Protein AF-A0A537JLM2-F1 (afdb_monomer)

Mean predicted aligned error: 5.1 Å

pLDDT: mean 91.98, std 9.98, range [52.53, 98.38]

Secondary structure (DSSP, 8-state):
-EEEEEETTEEEEEEE--TGGGGSTTHHHHHHHHHHHHTHHHHHH-SSPEEEEEE--S--------

Radius of gyration: 14.87 Å; Cα contacts (8 Å, |Δi|>4): 70; chains: 1; bounding box: 28×43×35 Å

Foldseek 3Di:
DWKWKDFVPDTDDTHDDDPVQVVPPCSVVVVVVVVCVVCVVVQVPGPGHMDIDDDDPDDDPDPPDD

Nearest PDB structures (foldseek):
  2e8j-assembly1_A  TM=3.842E-01  e=3.955E+00  Homo sapiens
  7f8f-assembly1_A-2  TM=3.665E-01  e=3.955E+00  Candidatus Odinarchaeum yellowstonii

Structure (mmCIF, N/CA/C/O backbone):
data_AF-A0A537JLM2-F1
#
_entry.id   AF-A0A537JLM2-F1
#
loop_
_atom_site.group_PDB
_atom_site.id
_atom_site.type_symbol
_atom_site.label_atom_id
_atom_site.label_alt_id
_atom_site.label_comp_id
_atom_site.label_asym_id
_atom_site.label_entity_id
_atom_site.label_seq_id
_atom_site.pdbx_PDB_ins_code
_atom_site.Cartn_x
_atom_site.Cartn_y
_atom_site.Cartn_z
_atom_site.occupancy
_atom_site.B_iso_or_equiv
_atom_site.auth_seq_id
_atom_site.auth_comp_id
_atom_site.auth_asym_id
_atom_site.auth_atom_id
_atom_site.pdbx_PDB_model_num
ATOM 1 N N . MET A 1 1 ? 4.462 -5.607 -13.098 1.00 92.38 1 MET A N 1
ATOM 2 C CA . MET A 1 1 ? 4.310 -5.777 -11.631 1.00 92.38 1 MET A CA 1
ATOM 3 C C . MET A 1 1 ? 3.321 -4.765 -11.062 1.00 92.38 1 MET A C 1
ATOM 5 O O . MET A 1 1 ? 3.099 -3.726 -11.677 1.00 92.38 1 MET A O 1
ATOM 9 N N . LYS A 1 2 ? 2.716 -5.060 -9.908 1.00 95.38 2 LYS A N 1
ATOM 10 C CA . LYS A 1 2 ? 1.753 -4.198 -9.209 1.00 95.38 2 LYS A CA 1
ATOM 11 C C . LYS A 1 2 ? 2.019 -4.191 -7.700 1.00 95.38 2 LYS A C 1
ATOM 13 O O . LYS A 1 2 ? 2.404 -5.219 -7.151 1.00 95.38 2 LYS A O 1
ATOM 18 N N . LEU A 1 3 ? 1.798 -3.051 -7.048 1.00 97.06 3 LEU A N 1
ATOM 19 C CA . LEU A 1 3 ? 1.678 -2.925 -5.595 1.00 97.06 3 LEU A CA 1
ATOM 20 C C . LEU A 1 3 ? 0.201 -3.022 -5.233 1.00 97.06 3 LEU A C 1
ATOM 22 O O . LEU A 1 3 ? -0.582 -2.163 -5.624 1.00 97.06 3 LEU A O 1
ATOM 26 N N . MET A 1 4 ? -0.167 -4.043 -4.481 1.00 97.62 4 MET A N 1
ATOM 27 C CA . MET A 1 4 ? -1.528 -4.276 -4.023 1.00 97.62 4 MET A CA 1
ATOM 28 C C . MET A 1 4 ? -1.619 -3.906 -2.549 1.00 97.62 4 MET A C 1
ATOM 30 O O . MET A 1 4 ? -0.766 -4.322 -1.766 1.00 97.62 4 MET A O 1
ATOM 34 N N . MET A 1 5 ? -2.614 -3.100 -2.192 1.00 98.12 5 MET A N 1
ATOM 35 C CA . MET A 1 5 ? -2.948 -2.771 -0.812 1.00 98.12 5 MET A CA 1
ATOM 36 C C . MET A 1 5 ? -4.175 -3.568 -0.393 1.00 98.12 5 MET A C 1
ATOM 38 O O . MET A 1 5 ? -5.199 -3.512 -1.071 1.00 98.12 5 MET A O 1
ATOM 42 N N . TYR A 1 6 ? -4.068 -4.251 0.737 1.00 98.12 6 TYR A N 1
ATOM 43 C CA . TYR A 1 6 ? -5.155 -4.986 1.364 1.00 9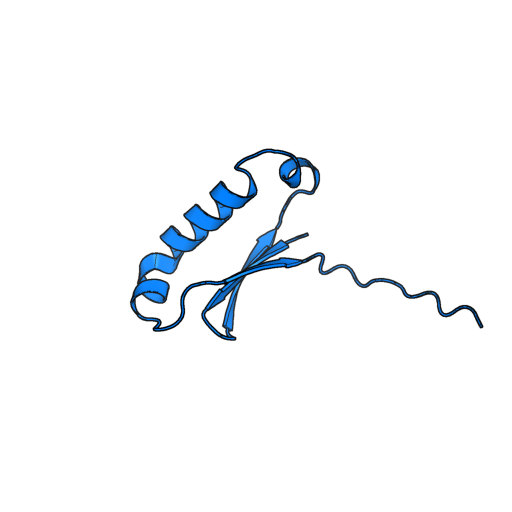8.12 6 TYR A CA 1
ATOM 44 C C . TYR A 1 6 ? -5.480 -4.387 2.726 1.00 98.12 6 TYR A C 1
ATOM 46 O O . TYR A 1 6 ? -4.606 -3.808 3.372 1.00 98.12 6 TYR A O 1
ATOM 54 N N . ILE A 1 7 ? -6.724 -4.533 3.166 1.00 97.38 7 ILE A N 1
ATOM 55 C CA . ILE A 1 7 ? -7.133 -4.332 4.558 1.00 97.38 7 ILE A CA 1
ATOM 56 C C . ILE A 1 7 ? -7.899 -5.596 4.947 1.00 97.38 7 ILE A C 1
ATOM 58 O O . ILE A 1 7 ? -8.969 -5.864 4.405 1.00 97.38 7 ILE A O 1
ATOM 62 N N . GLY A 1 8 ? -7.313 -6.419 5.818 1.00 94.69 8 GLY A N 1
ATOM 63 C CA . GLY A 1 8 ? -7.784 -7.790 6.004 1.00 94.69 8 GLY A CA 1
ATOM 64 C C . GLY A 1 8 ? -7.698 -8.577 4.691 1.00 94.69 8 GLY A C 1
ATOM 65 O O . GLY A 1 8 ? -6.665 -8.568 4.027 1.00 94.69 8 GLY A O 1
ATOM 66 N N . ASN A 1 9 ? -8.796 -9.220 4.289 1.00 95.19 9 ASN A N 1
ATOM 67 C CA . ASN A 1 9 ? -8.858 -10.006 3.049 1.00 95.19 9 ASN A CA 1
ATOM 68 C C . ASN A 1 9 ? -9.290 -9.188 1.821 1.00 95.19 9 ASN A C 1
ATOM 70 O O . ASN A 1 9 ? -9.312 -9.717 0.707 1.00 95.19 9 ASN A O 1
ATOM 74 N N . ASP A 1 10 ? -9.620 -7.911 2.009 1.00 95.75 10 ASP A N 1
ATOM 75 C CA . ASP A 1 10 ? -10.169 -7.076 0.951 1.00 95.75 10 ASP A CA 1
ATOM 76 C C . ASP A 1 10 ? -9.056 -6.362 0.192 1.00 95.75 10 ASP A C 1
ATOM 78 O O . ASP A 1 10 ? -8.237 -5.640 0.768 1.00 95.75 10 ASP A O 1
ATOM 82 N N . LEU A 1 11 ? -9.038 -6.548 -1.129 1.00 96.94 11 LEU A N 1
ATOM 83 C CA . LEU A 1 11 ? -8.176 -5.784 -2.022 1.00 96.94 11 LEU A CA 1
ATOM 84 C C . LEU A 1 11 ? -8.724 -4.362 -2.161 1.00 96.94 11 LEU A C 1
ATOM 86 O O . LEU A 1 11 ? -9.783 -4.159 -2.750 1.00 96.94 11 LEU A O 1
ATOM 90 N N . ILE A 1 12 ? -7.962 -3.380 -1.687 1.00 97.75 12 ILE A N 1
ATOM 91 C CA . ILE A 1 12 ? -8.347 -1.967 -1.732 1.00 97.75 12 ILE A CA 1
ATOM 92 C C . ILE A 1 12 ? -7.931 -1.319 -3.053 1.00 97.75 12 ILE A C 1
ATOM 94 O O . ILE A 1 12 ? -8.743 -0.687 -3.724 1.00 97.75 12 ILE A O 1
ATOM 98 N N . GLU A 1 13 ? -6.665 -1.467 -3.450 1.00 97.88 13 GLU A N 1
ATOM 99 C CA . GLU A 1 13 ? -6.166 -0.915 -4.714 1.00 97.88 13 GLU A CA 1
ATOM 100 C C . GLU A 1 13 ? -4.935 -1.675 -5.218 1.00 97.88 13 GLU A C 1
ATOM 102 O O . GLU A 1 13 ? -4.109 -2.146 -4.435 1.00 97.88 13 GLU A O 1
ATOM 107 N N . ALA A 1 14 ? -4.788 -1.756 -6.544 1.00 97.19 14 ALA A N 1
ATOM 108 C CA . ALA A 1 14 ? -3.617 -2.309 -7.215 1.00 97.19 14 ALA A CA 1
ATOM 109 C C . ALA A 1 14 ? -2.956 -1.250 -8.113 1.00 97.19 14 ALA A C 1
ATOM 111 O O . ALA A 1 14 ? -3.459 -0.925 -9.188 1.00 97.19 14 ALA A O 1
ATOM 112 N N . VAL A 1 15 ? -1.797 -0.746 -7.695 1.00 96.31 15 VAL A N 1
ATOM 113 C CA . VAL A 1 15 ? -1.045 0.300 -8.398 1.00 96.31 15 VAL A CA 1
ATOM 114 C C . VAL A 1 15 ? 0.008 -0.328 -9.316 1.00 96.31 15 VAL A C 1
ATOM 116 O O . VAL A 1 15 ? 0.785 -1.165 -8.850 1.00 96.31 15 VAL A O 1
ATOM 119 N N . PRO A 1 16 ? 0.090 0.044 -10.606 1.00 95.75 16 PRO A N 1
ATOM 120 C CA . PRO A 1 16 ? 1.145 -0.447 -11.487 1.00 95.75 16 PRO A CA 1
ATOM 121 C C . PRO A 1 16 ? 2.525 0.028 -11.016 1.00 95.75 16 PRO A C 1
ATOM 123 O O . PRO A 1 16 ? 2.705 1.183 -10.634 1.00 95.75 16 PRO A O 1
ATOM 126 N N . LEU A 1 17 ? 3.509 -0.869 -11.065 1.00 94.88 17 LEU A N 1
ATOM 127 C CA . LEU A 1 17 ? 4.904 -0.573 -10.747 1.00 94.88 17 LEU A CA 1
ATOM 128 C C . LEU A 1 17 ? 5.780 -0.756 -11.984 1.00 94.88 17 LEU A C 1
ATOM 130 O O . LEU A 1 17 ? 5.616 -1.728 -12.726 1.00 94.88 17 LEU A O 1
ATOM 134 N N . GLN A 1 18 ? 6.753 0.138 -12.141 1.00 93.44 18 GLN A N 1
ATOM 135 C CA . GLN A 1 18 ? 7.838 -0.005 -13.109 1.00 93.44 18 GLN A CA 1
ATOM 136 C C . GLN A 1 18 ? 8.962 -0.824 -12.478 1.00 93.44 18 GLN A C 1
ATOM 138 O O . GLN A 1 18 ? 9.361 -0.573 -11.336 1.00 93.44 18 GLN A O 1
ATOM 143 N N . GLN A 1 19 ? 9.464 -1.813 -13.212 1.00 89.44 19 GLN A N 1
ATOM 144 C CA . GLN A 1 19 ? 10.471 -2.746 -12.709 1.00 89.44 19 GLN A CA 1
ATOM 145 C C . GLN A 1 19 ? 11.797 -2.037 -12.412 1.00 89.44 19 GLN A C 1
ATOM 147 O O . GLN A 1 19 ? 12.466 -2.343 -11.426 1.00 89.44 19 GLN A O 1
ATOM 152 N N . GLU A 1 20 ? 12.142 -1.039 -13.218 1.00 90.50 20 GLU A N 1
ATOM 153 C CA . GLU A 1 20 ? 13.354 -0.232 -13.096 1.00 90.50 20 GLU A CA 1
ATOM 154 C C . GLU A 1 20 ? 13.346 0.566 -11.785 1.00 90.50 20 GLU A C 1
ATOM 156 O O . GLU A 1 20 ? 14.364 0.665 -11.098 1.00 90.50 20 GLU A O 1
ATOM 161 N N . GLY A 1 21 ? 12.170 1.065 -11.390 1.00 88.75 21 GLY A N 1
ATOM 162 C CA . GLY A 1 21 ? 11.976 1.824 -10.156 1.00 88.75 21 GLY A CA 1
ATOM 163 C C . GLY A 1 21 ? 12.168 0.992 -8.887 1.00 88.75 21 GLY A C 1
ATOM 164 O O . GLY A 1 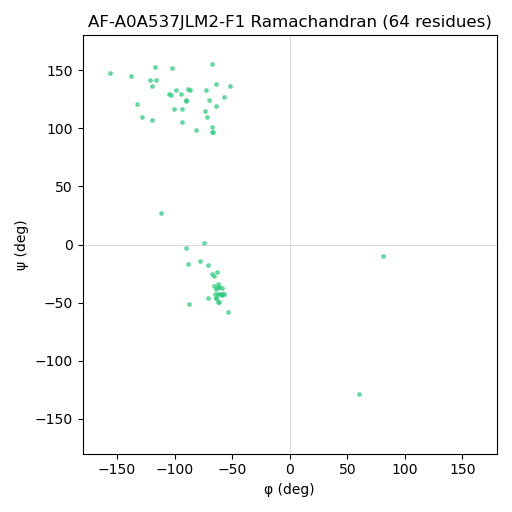21 ? 12.558 1.536 -7.858 1.00 88.75 21 GLY A O 1
ATOM 165 N N . LEU A 1 22 ? 11.981 -0.332 -8.939 1.00 89.12 22 LEU A N 1
ATOM 166 C CA . LEU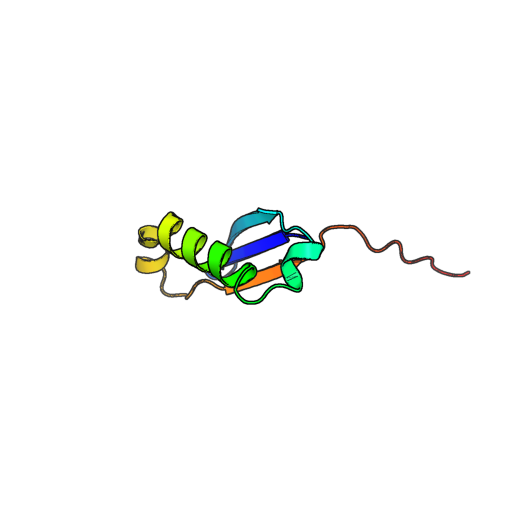 A 1 22 ? 12.136 -1.210 -7.768 1.00 89.12 22 LEU A CA 1
ATOM 167 C C . LEU A 1 22 ? 13.559 -1.234 -7.204 1.00 89.12 22 LEU A C 1
ATOM 169 O O . LEU A 1 22 ? 13.744 -1.536 -6.027 1.00 89.12 22 LEU A O 1
ATOM 173 N N . ARG A 1 23 ? 14.559 -0.909 -8.029 1.00 90.88 23 ARG A N 1
ATOM 174 C CA . ARG A 1 23 ? 15.965 -0.829 -7.608 1.00 90.88 23 ARG A CA 1
ATOM 175 C C . ARG A 1 23 ? 16.279 0.463 -6.855 1.00 90.88 23 ARG A C 1
ATOM 177 O O . ARG A 1 23 ? 17.333 0.560 -6.237 1.00 90.88 23 ARG A O 1
ATOM 184 N N . GLN A 1 24 ? 15.390 1.454 -6.919 1.00 94.50 24 GLN A N 1
ATOM 185 C CA . GLN A 1 24 ? 15.598 2.755 -6.304 1.00 94.50 24 GLN A CA 1
ATOM 186 C C . GLN A 1 24 ? 15.058 2.762 -4.866 1.00 94.50 24 GLN A C 1
ATOM 188 O O . GLN A 1 24 ? 13.862 2.516 -4.648 1.00 94.50 24 GLN A O 1
ATOM 193 N N . PRO A 1 25 ? 15.899 3.085 -3.867 1.00 94.31 25 PRO A N 1
ATOM 194 C CA . PRO A 1 25 ? 15.441 3.282 -2.500 1.00 94.31 25 PRO A CA 1
ATOM 195 C C . PRO A 1 25 ? 14.278 4.278 -2.435 1.00 94.31 25 PRO A C 1
ATOM 197 O O . PRO A 1 25 ? 14.275 5.316 -3.092 1.00 94.31 25 PRO A O 1
ATOM 200 N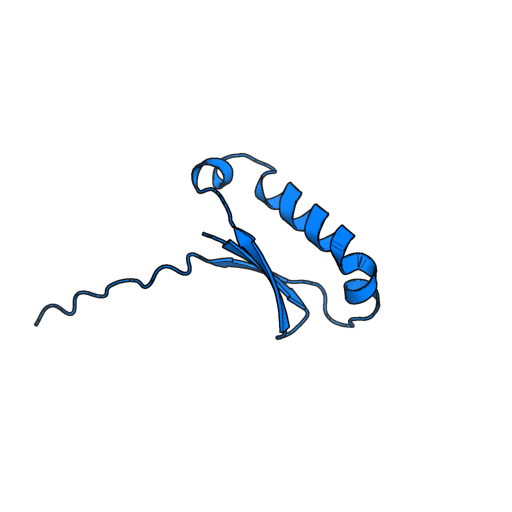 N . GLY A 1 26 ? 13.260 3.957 -1.639 1.00 95.31 26 GLY A N 1
ATOM 201 C CA . GLY A 1 26 ? 12.108 4.837 -1.428 1.00 95.31 26 GLY A CA 1
ATOM 202 C C . GLY A 1 26 ? 11.030 4.808 -2.518 1.00 95.31 26 GLY A C 1
ATOM 203 O O . GLY A 1 26 ? 9.936 5.313 -2.251 1.00 95.31 26 GLY A O 1
ATOM 204 N N . TYR A 1 27 ? 11.257 4.165 -3.673 1.00 96.38 27 TYR A N 1
ATOM 205 C CA . TYR A 1 27 ? 10.262 4.052 -4.751 1.00 96.38 27 TYR A CA 1
ATOM 206 C C . TYR A 1 27 ? 8.937 3.472 -4.238 1.00 96.38 27 TYR A C 1
ATOM 208 O O . TYR A 1 27 ? 7.914 4.155 -4.244 1.00 96.38 27 TYR A O 1
ATOM 216 N N . LEU A 1 28 ? 8.969 2.266 -3.657 1.00 96.12 28 LEU A N 1
ATOM 217 C CA . LEU A 1 28 ? 7.786 1.633 -3.057 1.00 96.12 28 LEU A CA 1
ATOM 218 C C . LEU A 1 28 ? 7.203 2.447 -1.895 1.00 96.12 28 LEU A C 1
ATOM 220 O O . LEU A 1 28 ? 5.986 2.518 -1.727 1.00 96.12 28 LEU A O 1
ATOM 224 N N . GLY A 1 29 ? 8.063 3.084 -1.097 1.00 97.06 29 GLY A N 1
ATOM 225 C CA . GLY A 1 29 ? 7.648 3.897 0.045 1.00 97.06 29 GLY A CA 1
ATOM 226 C C . GLY A 1 29 ? 6.795 5.101 -0.359 1.00 97.06 29 GLY A C 1
ATOM 227 O O . GLY A 1 29 ? 5.874 5.468 0.369 1.00 97.06 29 GLY A O 1
ATOM 228 N N . LYS A 1 30 ? 7.052 5.702 -1.529 1.00 97.31 30 LYS A N 1
ATOM 229 C CA . LYS A 1 30 ? 6.211 6.773 -2.088 1.00 97.31 30 LYS A CA 1
ATOM 230 C C . LYS A 1 30 ? 4.787 6.276 -2.343 1.00 97.31 30 LYS A C 1
ATOM 232 O O . LYS A 1 30 ? 3.843 6.887 -1.852 1.00 97.31 30 LYS A O 1
ATOM 237 N N . PHE A 1 31 ? 4.632 5.138 -3.019 1.00 97.69 31 PHE A N 1
ATOM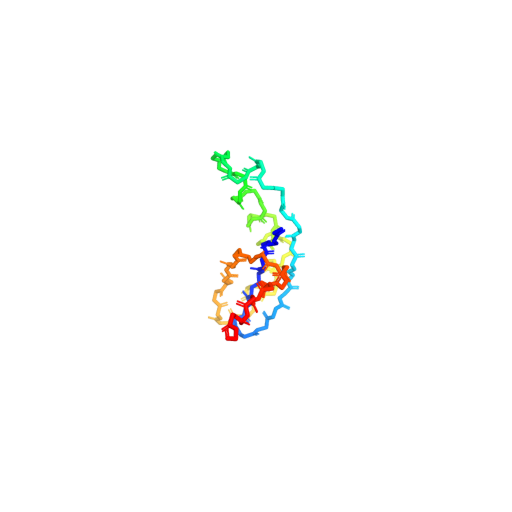 238 C CA . PHE A 1 31 ? 3.312 4.561 -3.292 1.00 97.69 31 PHE A CA 1
ATOM 239 C C . PHE A 1 31 ? 2.582 4.149 -2.012 1.00 97.69 31 PHE A C 1
ATOM 241 O O . PHE A 1 31 ? 1.426 4.517 -1.835 1.00 97.69 31 PHE A O 1
ATOM 248 N N . LYS A 1 32 ? 3.262 3.467 -1.078 1.00 97.62 32 LYS A N 1
ATOM 249 C CA . LYS A 1 32 ? 2.661 3.072 0.208 1.00 97.62 32 LYS A CA 1
ATOM 250 C C . LYS A 1 32 ? 2.157 4.280 1.004 1.00 97.62 32 LYS A C 1
ATOM 252 O O . LYS A 1 32 ? 1.061 4.227 1.550 1.00 97.62 32 LYS A O 1
ATOM 257 N N . ARG A 1 33 ? 2.926 5.376 1.061 1.00 98.31 33 ARG A N 1
ATOM 258 C CA . ARG A 1 33 ? 2.498 6.618 1.732 1.00 98.31 33 ARG A CA 1
ATOM 259 C C . ARG A 1 33 ? 1.293 7.249 1.044 1.00 98.31 33 ARG A C 1
ATOM 261 O O . ARG A 1 33 ? 0.328 7.573 1.725 1.00 98.31 33 ARG A O 1
ATOM 268 N N . ASN A 1 34 ? 1.321 7.353 -0.284 1.00 98.19 34 ASN A N 1
ATOM 269 C CA . ASN A 1 34 ? 0.203 7.900 -1.050 1.00 98.19 34 ASN A CA 1
ATOM 270 C C . ASN A 1 34 ? -1.084 7.095 -0.826 1.00 98.19 34 ASN A C 1
ATOM 272 O O . ASN A 1 34 ? -2.131 7.687 -0.603 1.00 98.19 34 ASN A O 1
ATOM 276 N N . LEU A 1 35 ? -0.997 5.763 -0.819 1.00 98.19 35 LEU A N 1
ATOM 277 C CA . LEU A 1 35 ? -2.140 4.884 -0.564 1.00 98.19 35 LEU A CA 1
ATOM 278 C C . LEU A 1 35 ? -2.678 5.034 0.865 1.00 98.19 35 LEU A C 1
ATOM 280 O O . LEU A 1 35 ? -3.884 5.149 1.055 1.00 98.19 35 LEU A O 1
ATOM 284 N N . LYS A 1 36 ? -1.795 5.124 1.869 1.00 98.06 36 LYS A N 1
ATOM 285 C CA . LYS A 1 36 ? -2.211 5.377 3.258 1.00 98.06 36 LYS A CA 1
ATOM 286 C C . LYS A 1 36 ? -2.908 6.725 3.440 1.00 98.06 36 LYS A C 1
ATOM 288 O O . LYS A 1 36 ? -3.835 6.810 4.230 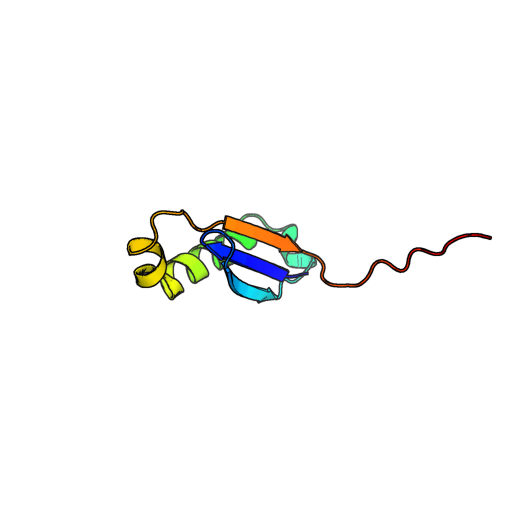1.00 98.06 36 LYS A O 1
ATOM 293 N N . ILE A 1 37 ? -2.465 7.763 2.728 1.00 98.38 37 ILE A N 1
ATOM 294 C CA . ILE A 1 37 ? -3.112 9.082 2.755 1.00 98.38 37 ILE A CA 1
ATOM 295 C C . ILE A 1 37 ? -4.459 9.026 2.027 1.00 98.38 37 ILE A C 1
ATOM 297 O O . ILE A 1 37 ? -5.452 9.502 2.563 1.00 98.38 37 ILE A O 1
ATOM 301 N N . LYS A 1 38 ? -4.505 8.410 0.837 1.00 98.38 38 LYS A N 1
ATOM 302 C CA . LYS A 1 38 ? -5.718 8.283 0.013 1.00 98.38 38 LYS A CA 1
ATOM 303 C C . LYS A 1 38 ? -6.847 7.547 0.739 1.00 98.38 38 LYS A C 1
ATOM 305 O O . LYS A 1 38 ? -8.002 7.918 0.580 1.00 98.38 38 LYS A O 1
ATOM 310 N N . TYR A 1 39 ? -6.510 6.526 1.525 1.00 98.00 39 TYR A N 1
ATOM 311 C CA . TYR A 1 39 ? -7.469 5.689 2.252 1.00 98.00 39 TYR A CA 1
ATOM 312 C C . TYR A 1 39 ? -7.388 5.871 3.772 1.00 98.00 39 TYR A C 1
ATOM 314 O O . TYR A 1 39 ? -7.696 4.943 4.516 1.00 98.00 39 TYR A O 1
ATOM 322 N N . SER A 1 40 ? -6.953 7.039 4.250 1.00 97.62 40 SER A N 1
ATOM 323 C CA . SER A 1 40 ? -6.738 7.299 5.680 1.00 97.62 40 SER A CA 1
ATOM 324 C C . SER A 1 40 ? -7.997 7.068 6.520 1.00 97.62 40 SER A C 1
ATOM 326 O O . SER A 1 40 ? -7.920 6.427 7.567 1.00 97.62 40 SER A O 1
ATOM 328 N N . GLU A 1 41 ? -9.155 7.520 6.034 1.00 97.44 41 GLU A N 1
ATOM 329 C CA . GLU A 1 41 ? -10.448 7.322 6.695 1.00 97.44 41 GLU A CA 1
ATOM 330 C C . GLU A 1 41 ? -10.798 5.835 6.803 1.00 97.44 41 GLU A C 1
ATOM 332 O O . GLU A 1 41 ? -11.078 5.350 7.899 1.00 97.44 41 GLU A O 1
ATOM 337 N N . LEU A 1 42 ? -10.692 5.089 5.699 1.00 95.88 42 LEU A N 1
ATOM 338 C CA . LEU A 1 42 ? -10.963 3.650 5.676 1.00 95.88 42 LEU A CA 1
ATOM 339 C C . LEU A 1 42 ? -10.023 2.879 6.613 1.00 95.88 42 LEU A C 1
ATOM 341 O O . LEU A 1 42 ? -10.461 2.006 7.357 1.00 95.88 42 LEU A O 1
ATOM 345 N N . ILE A 1 43 ? -8.733 3.226 6.609 1.00 97.06 43 ILE A N 1
AT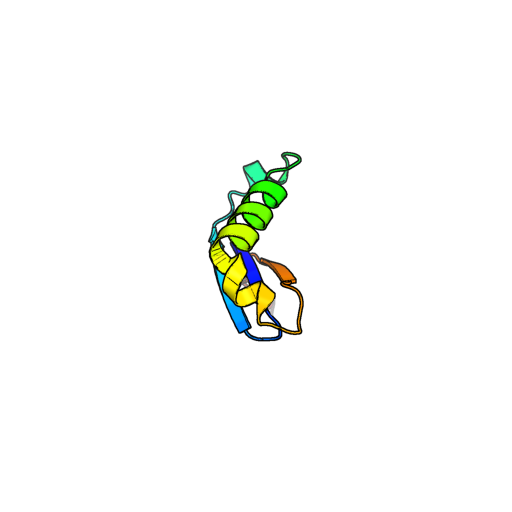OM 346 C CA . ILE A 1 43 ? -7.736 2.623 7.500 1.00 97.06 43 ILE A CA 1
ATOM 347 C C . ILE A 1 43 ? -8.079 2.909 8.965 1.00 97.06 43 ILE A C 1
ATOM 349 O O . ILE A 1 43 ? -7.976 2.008 9.786 1.00 97.06 43 ILE A O 1
ATOM 353 N N . SER A 1 44 ? -8.497 4.135 9.298 1.00 96.81 44 SER A N 1
ATOM 354 C CA . SER A 1 44 ? -8.825 4.516 10.681 1.00 96.81 44 SER A CA 1
ATOM 355 C C . SER A 1 44 ? -10.041 3.785 11.253 1.00 96.81 44 SER A C 1
ATOM 357 O O . SER A 1 44 ? -10.129 3.602 12.464 1.00 96.81 44 SER A O 1
ATOM 359 N N . GLN A 1 45 ? -10.963 3.359 10.388 1.00 96.19 45 GLN A N 1
ATOM 360 C CA . GLN A 1 45 ? -12.175 2.631 10.769 1.00 96.19 45 GLN A CA 1
ATOM 361 C C . GLN A 1 45 ? -11.956 1.116 10.827 1.00 96.19 45 GLN A C 1
ATOM 363 O O . GLN A 1 45 ? -12.770 0.397 11.407 1.00 96.19 45 GLN A O 1
ATOM 368 N N . SER A 1 46 ? -10.874 0.618 10.226 1.00 94.00 46 SER A N 1
ATOM 369 C CA . SER A 1 46 ? -10.578 -0.806 10.197 1.00 94.00 46 SER A CA 1
ATOM 370 C C . SER A 1 46 ? -9.772 -1.238 11.426 1.00 94.00 46 SER A C 1
ATOM 372 O O . SER A 1 46 ? -8.764 -0.610 11.753 1.00 94.00 46 SER A O 1
ATOM 374 N N . PRO A 1 47 ? -10.140 -2.352 12.085 1.00 94.56 47 PRO A N 1
ATOM 375 C CA . PRO A 1 47 ? -9.325 -2.930 13.152 1.00 94.56 47 PRO A CA 1
ATOM 376 C C . PRO A 1 47 ? -8.037 -3.575 12.617 1.00 94.56 47 PRO A C 1
ATOM 378 O O . PRO A 1 47 ? -7.111 -3.835 13.383 1.00 94.56 47 PRO A O 1
ATOM 381 N N . THR A 1 48 ? -7.972 -3.855 11.311 1.00 96.38 48 THR A N 1
ATOM 382 C CA . THR A 1 48 ? -6.811 -4.475 10.669 1.00 96.38 48 THR A CA 1
ATOM 383 C C . THR A 1 48 ? -5.928 -3.427 9.998 1.00 96.38 48 THR A C 1
ATOM 385 O O . THR A 1 48 ? -6.438 -2.590 9.247 1.00 96.38 48 THR A O 1
ATOM 388 N N . PRO A 1 49 ? -4.601 -3.474 10.199 1.00 95.81 49 PRO A N 1
ATOM 389 C CA . PRO A 1 49 ? -3.695 -2.582 9.497 1.00 95.81 49 PRO A CA 1
ATOM 390 C C . PRO A 1 49 ? -3.657 -2.912 7.997 1.00 95.81 49 PRO A C 1
ATOM 392 O O . PRO A 1 49 ? -3.892 -4.055 7.605 1.00 95.81 49 PRO A O 1
ATOM 395 N N . PRO A 1 50 ? -3.304 -1.937 7.143 1.00 97.75 50 PRO A N 1
ATOM 396 C CA . PRO A 1 50 ? -3.167 -2.196 5.724 1.00 97.75 50 PRO A CA 1
ATOM 397 C C . PRO A 1 50 ? -1.910 -3.015 5.421 1.00 97.75 50 PRO A C 1
ATOM 399 O O . PRO A 1 50 ? -0.801 -2.668 5.846 1.00 97.75 50 PRO A O 1
ATOM 402 N N . GLU A 1 51 ? -2.078 -4.047 4.605 1.00 98.00 51 GLU A N 1
ATOM 403 C CA . GLU A 1 51 ? -1.011 -4.903 4.101 1.00 98.00 51 GLU A CA 1
ATOM 404 C C . GLU A 1 51 ? -0.656 -4.535 2.661 1.00 98.00 51 GLU A C 1
ATOM 406 O O . GLU A 1 51 ? -1.474 -4.015 1.903 1.00 98.00 51 GLU A O 1
ATOM 411 N N . PHE A 1 52 ? 0.598 -4.775 2.275 1.00 97.62 52 PHE A N 1
ATOM 412 C CA . PHE A 1 52 ? 1.088 -4.417 0.949 1.00 97.62 52 PHE A CA 1
ATOM 413 C C . PHE A 1 52 ? 1.854 -5.568 0.324 1.00 97.62 52 PHE A C 1
ATOM 415 O O . PHE A 1 52 ? 2.906 -5.957 0.836 1.00 97.62 52 PHE A O 1
ATOM 422 N N . LEU A 1 53 ? 1.388 -6.022 -0.833 1.00 96.44 53 LEU A N 1
ATOM 423 C CA . LEU A 1 53 ? 1.997 -7.111 -1.579 1.00 96.44 53 LEU A CA 1
ATOM 424 C C . LEU A 1 53 ? 2.432 -6.631 -2.962 1.00 96.44 53 LEU A C 1
ATOM 426 O O . LEU A 1 53 ? 1.710 -5.907 -3.643 1.00 96.44 53 LEU A O 1
ATOM 430 N N . VAL A 1 54 ? 3.630 -7.024 -3.381 1.00 94.62 54 VAL A N 1
ATOM 431 C CA . VAL A 1 54 ? 4.111 -6.768 -4.738 1.00 94.62 54 VAL A CA 1
ATOM 432 C C . VAL A 1 54 ? 3.940 -8.045 -5.548 1.00 94.62 54 VAL A C 1
ATOM 434 O O . VAL A 1 54 ? 4.562 -9.055 -5.233 1.00 94.62 54 VAL A O 1
ATOM 437 N N . ILE A 1 55 ? 3.105 -7.996 -6.586 1.00 92.44 55 ILE A N 1
ATOM 438 C CA . ILE A 1 55 ? 2.788 -9.156 -7.428 1.00 92.44 55 ILE A CA 1
ATOM 439 C C . ILE A 1 55 ? 3.159 -8.863 -8.879 1.00 92.44 55 ILE A C 1
ATOM 441 O O . ILE A 1 55 ? 2.955 -7.758 -9.388 1.00 92.44 55 ILE A O 1
ATOM 445 N N . ASP A 1 56 ? 3.682 -9.870 -9.570 1.00 90.06 56 ASP A N 1
ATOM 446 C CA . ASP A 1 56 ? 3.644 -9.905 -11.026 1.00 90.06 56 ASP A CA 1
ATOM 447 C C . ASP A 1 56 ? 2.402 -10.694 -11.473 1.00 90.06 56 A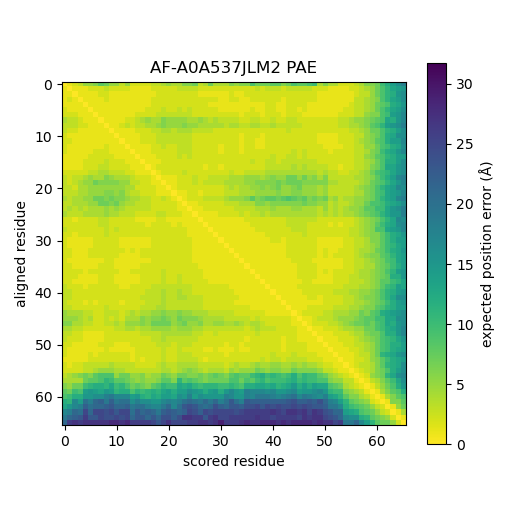SP A C 1
ATOM 449 O O . ASP A 1 56 ? 2.380 -11.911 -11.300 1.00 90.06 56 ASP A O 1
ATOM 453 N N . PRO A 1 57 ? 1.340 -10.035 -11.975 1.00 79.50 57 PRO A N 1
ATOM 454 C CA . PRO A 1 57 ? 0.103 -10.716 -12.360 1.00 79.50 57 PRO A CA 1
ATOM 455 C C . PRO A 1 57 ? 0.235 -11.491 -13.680 1.00 79.50 57 PRO A C 1
ATOM 457 O O . PRO A 1 57 ? -0.749 -12.048 -14.159 1.00 79.50 57 PRO A O 1
ATOM 460 N N . THR A 1 58 ? 1.418 -11.492 -14.298 1.00 82.75 58 THR A N 1
ATOM 461 C CA . THR A 1 58 ? 1.661 -12.205 -15.548 1.00 82.75 58 THR A CA 1
ATOM 462 C C . THR A 1 58 ? 1.646 -13.718 -15.287 1.00 82.75 58 THR A C 1
ATOM 464 O O . THR A 1 58 ? 2.403 -14.188 -14.431 1.00 82.75 58 THR A O 1
ATOM 467 N N . PRO A 1 59 ? 0.808 -14.504 -15.992 1.00 78.31 59 PRO A N 1
ATOM 468 C CA . PRO A 1 59 ? 0.786 -15.953 -15.836 1.00 78.31 59 PRO A CA 1
ATOM 469 C C . PRO A 1 59 ? 2.170 -16.538 -16.119 1.00 78.31 59 PRO A C 1
ATOM 471 O O . PRO A 1 59 ? 2.750 -16.297 -17.179 1.00 78.31 59 PRO A O 1
ATOM 474 N N . ARG A 1 60 ? 2.702 -17.334 -15.187 1.00 75.81 60 ARG A N 1
ATOM 475 C CA 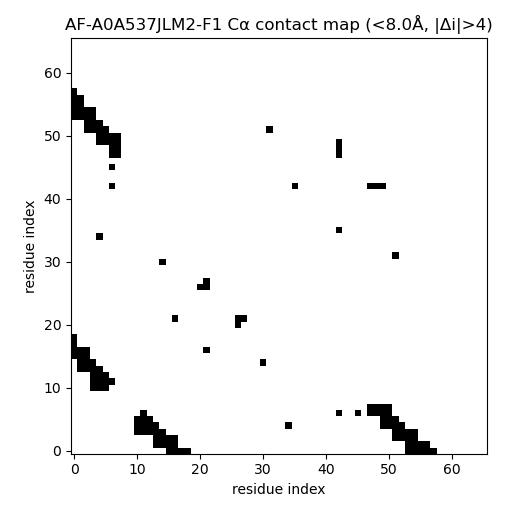. ARG A 1 60 ? 3.886 -18.147 -15.474 1.00 75.81 60 ARG A CA 1
ATOM 476 C C . ARG A 1 60 ? 3.446 -19.274 -16.398 1.00 75.81 60 ARG A C 1
ATOM 478 O O . ARG A 1 60 ? 2.721 -20.166 -15.965 1.00 75.81 60 ARG A O 1
ATOM 485 N N . ILE A 1 61 ? 3.862 -19.232 -17.660 1.00 77.12 61 ILE A N 1
ATOM 486 C CA . ILE A 1 61 ? 3.691 -20.365 -18.572 1.00 77.12 61 ILE A CA 1
ATOM 487 C C . ILE A 1 61 ? 4.594 -21.484 -18.044 1.00 77.12 61 ILE A C 1
ATOM 489 O O . ILE A 1 61 ? 5.814 -21.440 -18.198 1.00 77.12 61 ILE A O 1
ATOM 493 N N . VAL A 1 62 ? 4.008 -22.457 -17.347 1.00 72.56 62 VAL A N 1
ATOM 494 C CA . VAL A 1 62 ? 4.720 -23.665 -16.928 1.00 72.56 62 VAL A CA 1
ATOM 495 C C . VAL A 1 62 ? 4.722 -24.599 -18.129 1.00 72.56 62 VAL A C 1
ATOM 497 O O . VAL A 1 62 ? 3.727 -25.266 -18.400 1.00 72.56 62 VAL A O 1
ATOM 500 N N . ASN A 1 63 ? 5.826 -24.624 -18.875 1.00 68.56 63 ASN A N 1
ATOM 501 C CA . ASN A 1 63 ? 6.031 -25.639 -19.902 1.00 68.56 63 ASN A CA 1
ATOM 502 C C . ASN A 1 63 ? 6.176 -26.991 -19.195 1.00 68.56 63 ASN A C 1
ATOM 504 O O . ASN A 1 63 ? 7.244 -27.329 -18.687 1.00 68.56 63 ASN A O 1
ATOM 508 N N . GLN A 1 64 ? 5.077 -27.740 -19.112 1.00 61.34 64 GLN A N 1
ATOM 509 C CA . GLN A 1 64 ? 5.099 -29.135 -18.696 1.00 61.34 64 GLN A CA 1
ATOM 510 C C . GLN A 1 64 ? 5.819 -29.916 -19.798 1.00 61.34 64 GLN A C 1
ATOM 512 O O . GLN A 1 64 ? 5.235 -30.222 -20.837 1.00 61.34 64 GLN A O 1
ATOM 517 N N . HIS A 1 65 ? 7.116 -30.163 -19.613 1.00 59.19 65 HIS A N 1
ATOM 518 C CA . HIS A 1 65 ? 7.840 -31.101 -20.458 1.00 59.19 65 HIS A CA 1
ATOM 519 C C . HIS A 1 65 ? 7.237 -32.493 -20.248 1.00 59.19 65 HIS A C 1
ATOM 521 O O . HIS A 1 65 ? 7.170 -32.988 -19.122 1.00 59.19 65 HIS A O 1
ATOM 527 N N . LYS A 1 66 ? 6.725 -33.029 -21.355 1.00 52.53 66 LYS A N 1
ATOM 528 C CA . LYS A 1 66 ? 6.128 -34.351 -21.518 1.00 52.53 66 LYS A CA 1
ATOM 529 C C . LYS A 1 66 ? 7.202 -35.432 -21.547 1.00 52.53 66 LYS A C 1
ATOM 531 O O . LYS A 1 66 ? 8.285 -35.141 -22.103 1.00 52.53 66 LYS A O 1
#

Solvent-accessible surface area (backbone atoms only — not comparable to full-atom values): 4161 Å² total; per-residue (Å²): 79,29,45,33,35,24,47,70,92,43,79,74,50,75,44,83,46,63,77,76,47,71,78,43,87,60,47,67,55,53,55,55,51,52,51,50,62,76,40,40,68,64,50,72,73,40,95,45,72,75,45,79,48,78,44,65,86,69,80,80,84,74,82,78,84,127

Sequence (66 aa):
MKLMMYIGNDLIEAVPLQQEGLRQPGYLGKFKRNLKIKYSELISQSPTPPEFLVIDPTPRIVNQHK